Protein AF-I0FEN5-F1 (afdb_monomer_lite)

Sequence (135 aa):
MGLNVDSKKSDVGKYFKTVQETVQGTKDKLNKIVAEMKAEKNPNAAGVESAVKKLVSETLDKIIAGAKEASEAIGDASEPIGNIAANNAGGAAGADVEKLVKGIKGIVDIVLKGVGNVDAGNDKKASDGSTARTA

Secondary structure (DSSP, 8-state):
----TT-BHHHHHHHHHHHHHHHHHHHHHHHHHHHHHHHTT-TTHHHHHHHHHHHIIIIIHHHHHHHHHHHHHHTT--SBTT--PPTTPPPPPTHHHHHHHHHHHHHHHHHHTTSS-TTTTTTB-TTTSSSB---

Organism: Borrelia crocidurae (strain Achema) (NCBI:txid1155096)

Radius of gyration: 20.35 Å; chains: 1; bounding box: 46×28×60 Å

pLDDT: mean 90.08, std 9.6, range [58.38, 98.75]

Structure (mmCIF, N/CA/C/O backbone):
data_AF-I0FEN5-F1
#
_entry.id   AF-I0FEN5-F1
#
loop_
_atom_site.group_PDB
_atom_site.id
_atom_site.type_symbol
_atom_site.label_atom_id
_atom_site.label_alt_id
_atom_site.label_comp_id
_atom_site.label_asym_id
_atom_site.label_entity_id
_atom_site.label_seq_id
_atom_site.pdbx_PDB_ins_code
_atom_site.Cartn_x
_atom_site.Cartn_y
_atom_site.Cartn_z
_atom_site.occupancy
_atom_site.B_iso_or_equiv
_atom_site.auth_seq_id
_atom_site.auth_comp_id
_atom_site.auth_asym_id
_atom_site.auth_atom_id
_atom_site.pdbx_PDB_model_num
ATOM 1 N N . MET A 1 1 ? -0.068 13.046 -14.753 1.00 58.38 1 MET A N 1
ATOM 2 C CA . MET A 1 1 ? 0.484 11.903 -13.994 1.00 58.38 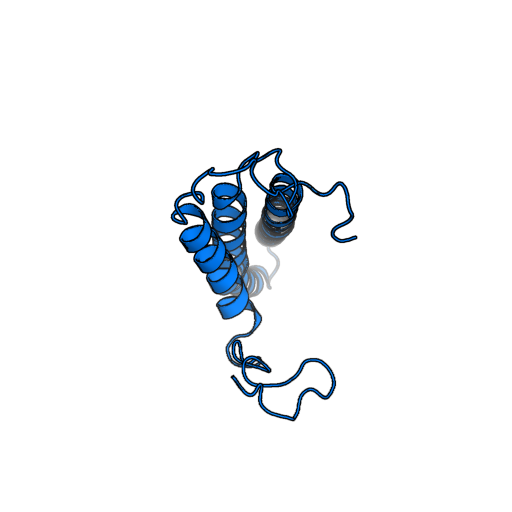1 MET A CA 1
ATOM 3 C C . MET A 1 1 ? 0.701 10.774 -14.975 1.00 58.38 1 MET A C 1
ATOM 5 O O . MET A 1 1 ? -0.182 10.554 -15.792 1.00 58.38 1 MET A O 1
ATOM 9 N N . GLY A 1 2 ? 1.855 10.120 -14.943 1.00 79.50 2 GLY A N 1
ATOM 10 C CA . GLY A 1 2 ? 2.175 9.041 -15.873 1.00 79.50 2 GLY A CA 1
ATOM 11 C C . GLY A 1 2 ? 3.630 9.086 -16.312 1.00 79.50 2 GLY A C 1
ATOM 12 O O . GLY A 1 2 ? 4.402 9.910 -15.826 1.00 79.50 2 GLY A O 1
ATOM 13 N N . LEU A 1 3 ? 3.972 8.187 -17.226 1.00 88.62 3 LEU A N 1
ATOM 14 C CA . LEU A 1 3 ? 5.296 8.112 -17.827 1.00 88.62 3 LEU A CA 1
ATOM 15 C C . LEU A 1 3 ? 5.408 9.114 -18.982 1.00 88.62 3 LEU A C 1
ATOM 17 O O . LEU A 1 3 ? 4.440 9.375 -19.695 1.00 88.62 3 LEU A O 1
ATOM 21 N N . ASN A 1 4 ? 6.602 9.655 -19.166 1.00 88.44 4 ASN A N 1
ATOM 22 C CA . ASN A 1 4 ? 7.015 10.479 -20.294 1.00 88.44 4 ASN A CA 1
ATOM 23 C C . ASN A 1 4 ? 8.340 9.942 -20.867 1.00 88.44 4 ASN A C 1
ATOM 25 O O . ASN A 1 4 ? 8.886 8.953 -20.374 1.00 88.44 4 ASN A O 1
ATOM 29 N N . VAL A 1 5 ? 8.854 10.603 -21.903 1.00 89.62 5 VAL A N 1
ATOM 30 C CA . VAL A 1 5 ? 10.089 10.192 -22.594 1.00 89.62 5 VAL A CA 1
ATOM 31 C C . VAL A 1 5 ? 11.330 10.197 -21.695 1.00 89.62 5 VAL A C 1
ATOM 33 O O . VAL A 1 5 ? 12.250 9.423 -21.934 1.00 89.62 5 VAL A O 1
ATOM 36 N N . ASP A 1 6 ? 11.319 10.996 -20.630 1.00 91.56 6 ASP A N 1
ATOM 37 C CA . ASP A 1 6 ? 12.430 11.145 -19.687 1.00 91.56 6 ASP A CA 1
ATOM 38 C C . ASP A 1 6 ? 12.255 10.291 -18.419 1.00 91.56 6 ASP A C 1
ATOM 40 O O . ASP A 1 6 ? 13.053 10.383 -17.483 1.00 91.56 6 ASP A O 1
ATOM 44 N N . SER A 1 7 ? 11.194 9.478 -18.349 1.00 94.56 7 SER A N 1
ATOM 45 C CA . SER A 1 7 ? 10.857 8.729 -17.140 1.00 94.56 7 SER A CA 1
AT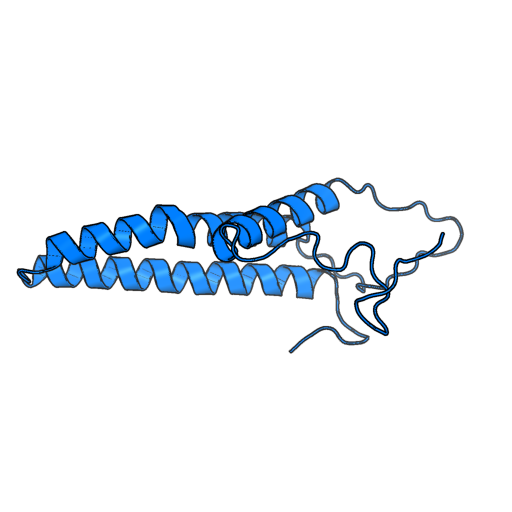OM 46 C C . SER A 1 7 ? 11.874 7.640 -16.847 1.00 94.56 7 SER A C 1
ATOM 48 O O . SER A 1 7 ? 12.208 6.801 -17.693 1.00 94.56 7 SER A O 1
ATOM 50 N N . LYS A 1 8 ? 12.318 7.626 -15.594 1.00 93.94 8 LYS A N 1
ATOM 51 C CA . LYS A 1 8 ? 13.290 6.670 -15.078 1.00 93.94 8 LYS A CA 1
ATOM 52 C C . LYS A 1 8 ? 12.577 5.507 -14.419 1.00 93.94 8 LYS A C 1
ATOM 54 O O . LYS A 1 8 ? 11.459 5.638 -13.920 1.00 93.94 8 LYS A O 1
ATOM 59 N N . LYS A 1 9 ? 13.257 4.367 -14.331 1.00 92.38 9 LYS A N 1
ATOM 60 C CA . LYS A 1 9 ? 12.770 3.218 -13.556 1.00 92.38 9 LYS A CA 1
ATOM 61 C C . LYS A 1 9 ? 12.453 3.623 -12.113 1.00 92.38 9 LYS A C 1
ATOM 63 O O . LYS A 1 9 ? 11.375 3.313 -11.620 1.00 92.38 9 LYS A O 1
ATOM 68 N N . SER A 1 10 ? 13.315 4.417 -11.480 1.00 93.75 10 SER A N 1
ATOM 69 C CA . SER A 1 10 ? 13.095 4.968 -10.135 1.00 93.75 10 SER A CA 1
ATOM 70 C C . SER A 1 10 ? 11.821 5.802 -9.991 1.00 93.75 10 SER A C 1
ATOM 72 O O . SER A 1 10 ? 11.299 5.886 -8.883 1.00 93.75 10 SER A O 1
ATOM 74 N N . ASP A 1 11 ? 11.263 6.383 -11.057 1.00 95.06 11 ASP A N 1
ATOM 75 C CA . ASP A 1 11 ? 9.977 7.084 -10.966 1.00 95.06 11 ASP A CA 1
ATOM 76 C C . ASP A 1 11 ? 8.811 6.104 -10.752 1.00 95.06 11 ASP A C 1
ATOM 78 O O . ASP A 1 11 ? 7.867 6.415 -10.025 1.00 95.06 11 ASP A O 1
ATOM 82 N N . VAL A 1 12 ? 8.918 4.877 -11.277 1.00 94.06 12 VAL A N 1
ATOM 83 C CA . VAL A 1 12 ? 7.990 3.776 -10.969 1.00 94.06 12 VAL A CA 1
ATOM 84 C C . VAL A 1 12 ? 8.177 3.301 -9.523 1.00 94.06 12 VAL A C 1
ATOM 86 O O . VAL A 1 12 ? 7.196 3.080 -8.815 1.00 94.06 12 VAL A O 1
ATOM 89 N N . GLY A 1 13 ? 9.422 3.215 -9.042 1.00 94.69 13 GLY A N 1
ATOM 90 C CA . GLY A 1 13 ? 9.713 2.916 -7.634 1.00 94.69 13 GLY A CA 1
ATOM 91 C C . GLY A 1 13 ? 9.088 3.948 -6.690 1.00 94.69 13 GLY A C 1
ATOM 92 O O . GLY A 1 13 ? 8.355 3.596 -5.766 1.00 94.69 13 GLY A O 1
ATOM 93 N N . LYS A 1 14 ? 9.276 5.243 -6.982 1.00 95.62 14 LYS A N 1
ATOM 94 C CA . LYS A 1 14 ? 8.657 6.353 -6.238 1.00 95.62 14 LYS A CA 1
ATOM 95 C C . LYS A 1 14 ? 7.137 6.272 -6.234 1.00 95.62 14 LYS A C 1
ATOM 97 O O . LYS A 1 14 ? 6.542 6.541 -5.198 1.00 95.62 14 LYS A O 1
ATOM 102 N N . TYR A 1 15 ? 6.509 5.889 -7.346 1.00 95.69 15 TYR A N 1
ATOM 103 C CA . TYR A 1 15 ? 5.058 5.714 -7.395 1.00 95.69 15 TYR A CA 1
ATOM 104 C C . TYR A 1 15 ? 4.574 4.714 -6.336 1.00 95.69 15 TYR A C 1
ATOM 106 O O . TYR A 1 15 ? 3.708 5.049 -5.525 1.00 95.69 15 TYR A O 1
ATOM 114 N N . PHE A 1 16 ? 5.170 3.519 -6.281 1.00 97.06 16 PHE A N 1
ATOM 115 C CA . PHE A 1 16 ? 4.797 2.520 -5.275 1.00 97.06 16 PHE A CA 1
ATOM 116 C C . PHE A 1 16 ? 5.134 2.973 -3.853 1.00 97.06 16 PHE A C 1
ATOM 118 O O . PHE A 1 16 ? 4.333 2.761 -2.942 1.00 97.06 16 PHE A O 1
ATOM 125 N N . LYS A 1 17 ? 6.245 3.690 -3.661 1.00 97.38 17 LYS A N 1
ATOM 126 C CA . LYS A 1 17 ? 6.564 4.312 -2.372 1.00 97.38 17 LYS A CA 1
ATOM 127 C C . LYS A 1 17 ? 5.499 5.323 -1.934 1.00 97.38 17 LYS A C 1
ATOM 129 O O . LYS A 1 17 ? 5.058 5.290 -0.791 1.00 97.38 17 LYS A O 1
ATOM 134 N N . THR A 1 18 ? 5.022 6.178 -2.838 1.00 97.56 18 THR A N 1
ATOM 135 C CA . THR A 1 18 ? 3.936 7.126 -2.548 1.00 97.56 18 THR A CA 1
ATOM 136 C C . THR A 1 18 ? 2.641 6.401 -2.182 1.00 97.56 18 THR A C 1
ATOM 138 O O . THR A 1 18 ? 1.947 6.827 -1.257 1.00 97.56 18 THR A O 1
ATOM 141 N N . VAL A 1 19 ? 2.320 5.287 -2.852 1.00 97.19 19 VAL A N 1
ATOM 142 C CA . VAL A 1 19 ? 1.179 4.431 -2.477 1.00 97.19 19 VAL A CA 1
ATOM 143 C C . VAL A 1 19 ? 1.360 3.889 -1.057 1.00 97.19 19 VAL A C 1
ATOM 145 O O . VAL A 1 19 ? 0.459 4.045 -0.233 1.00 97.19 19 VAL A O 1
ATOM 148 N N . GLN A 1 20 ? 2.528 3.321 -0.744 1.00 98.19 20 GLN A N 1
ATOM 149 C CA . GLN A 1 20 ? 2.857 2.816 0.590 1.00 98.19 20 GLN A CA 1
ATOM 150 C C . GLN A 1 20 ? 2.679 3.901 1.666 1.00 98.19 20 GLN A C 1
ATOM 152 O O . GLN A 1 20 ? 1.957 3.690 2.639 1.00 98.19 20 GLN A O 1
ATOM 157 N N . GLU A 1 21 ? 3.307 5.065 1.486 1.00 98.50 21 GLU A N 1
ATOM 158 C CA . GLU A 1 21 ? 3.278 6.181 2.441 1.00 98.50 21 GLU A CA 1
ATOM 159 C C . GLU A 1 21 ? 1.855 6.719 2.646 1.00 98.50 21 GLU A C 1
ATOM 161 O O . GLU A 1 21 ? 1.432 6.970 3.775 1.00 98.50 21 GLU A O 1
ATOM 166 N N . THR A 1 22 ? 1.077 6.836 1.567 1.00 98.50 22 THR A N 1
ATOM 167 C CA . THR A 1 22 ? -0.310 7.320 1.628 1.00 98.50 22 THR A CA 1
ATOM 168 C C . THR A 1 22 ? -1.205 6.352 2.401 1.00 98.50 22 THR A C 1
ATOM 170 O O . THR A 1 22 ? -1.977 6.766 3.270 1.00 98.50 22 THR A O 1
ATOM 173 N N . VAL A 1 23 ? -1.104 5.052 2.114 1.00 98.38 23 VAL A N 1
ATOM 174 C CA . VAL A 1 23 ? -1.915 4.026 2.784 1.00 98.38 23 VAL A CA 1
ATOM 175 C C . VAL A 1 23 ? -1.506 3.881 4.252 1.00 98.38 23 VAL A C 1
ATOM 177 O O . VAL A 1 23 ? -2.380 3.788 5.117 1.00 98.38 23 VAL A O 1
ATOM 180 N N . GLN A 1 24 ? -0.207 3.960 4.554 1.00 98.69 24 GLN A N 1
ATOM 181 C CA . GLN A 1 24 ? 0.308 4.002 5.924 1.00 98.69 24 GLN A CA 1
ATOM 182 C C . GLN A 1 24 ? -0.243 5.214 6.690 1.00 98.69 24 GLN A C 1
ATOM 184 O O . GLN A 1 24 ? -0.784 5.055 7.783 1.00 98.69 24 GLN A O 1
ATOM 189 N N . GLY A 1 25 ? -0.230 6.406 6.085 1.00 98.69 25 GLY A N 1
ATOM 190 C CA . GLY A 1 25 ? -0.810 7.607 6.690 1.00 98.69 25 GLY A CA 1
ATOM 191 C C . GLY A 1 25 ? -2.306 7.472 7.000 1.00 98.69 25 GLY A C 1
ATOM 192 O O . GLY A 1 25 ? -2.774 7.960 8.030 1.00 98.69 25 GLY A O 1
ATOM 193 N N . THR A 1 26 ? -3.070 6.783 6.147 1.00 98.69 26 THR A N 1
ATOM 194 C CA . THR A 1 26 ? -4.486 6.469 6.410 1.00 98.69 26 THR A CA 1
ATOM 195 C C . THR A 1 26 ? -4.644 5.495 7.576 1.00 98.69 26 THR A C 1
ATOM 197 O O . THR A 1 26 ? -5.453 5.747 8.470 1.00 98.69 26 THR A O 1
ATOM 200 N N . LYS A 1 27 ? -3.854 4.414 7.608 1.00 98.50 27 LYS A N 1
ATOM 201 C CA . LYS A 1 27 ? -3.831 3.448 8.718 1.00 98.50 27 LYS A CA 1
ATOM 202 C C . LYS A 1 27 ? -3.559 4.144 10.055 1.00 98.50 27 LYS A C 1
ATOM 204 O O . LYS A 1 27 ? -4.285 3.916 11.023 1.00 98.50 27 LYS A O 1
ATOM 209 N N . ASP A 1 28 ? -2.559 5.018 10.102 1.00 98.75 28 ASP A N 1
ATOM 210 C CA . ASP A 1 28 ? -2.171 5.715 11.331 1.00 98.75 28 ASP A CA 1
ATOM 211 C C . ASP A 1 28 ? -3.267 6.668 11.818 1.00 98.75 28 ASP A C 1
ATOM 213 O O . ASP A 1 28 ? -3.603 6.678 13.004 1.00 98.75 28 ASP A O 1
ATOM 217 N N . LYS A 1 29 ? -3.904 7.409 10.901 1.00 98.69 29 LYS A N 1
ATOM 218 C CA . LYS A 1 29 ? -5.044 8.281 11.229 1.00 98.69 29 LYS A CA 1
ATOM 219 C C . LYS A 1 29 ? -6.249 7.496 11.751 1.00 98.69 29 LYS A C 1
ATOM 221 O O . LYS A 1 29 ? -6.863 7.927 12.722 1.00 98.69 29 LYS A O 1
ATOM 226 N N . LEU A 1 30 ? -6.571 6.343 11.161 1.00 98.62 30 LEU A N 1
ATOM 227 C CA . LEU A 1 30 ? -7.660 5.485 11.646 1.00 98.62 30 LEU A CA 1
ATOM 228 C C . LEU A 1 30 ? -7.387 4.962 13.063 1.00 98.62 30 LEU A C 1
ATOM 230 O O . LEU A 1 30 ? -8.268 5.010 13.919 1.00 98.62 30 LEU A O 1
ATOM 234 N N . ASN A 1 31 ? -6.160 4.513 13.338 1.00 98.38 31 ASN A N 1
ATOM 235 C CA . ASN A 1 31 ? -5.772 4.065 14.677 1.00 98.38 31 ASN A CA 1
ATOM 236 C C . ASN A 1 31 ? -5.798 5.209 15.701 1.00 98.38 31 ASN A C 1
ATOM 238 O O . ASN A 1 31 ? -6.216 4.998 16.841 1.00 98.38 31 ASN A O 1
ATOM 242 N N . LYS A 1 32 ? -5.406 6.422 15.292 1.00 98.50 32 LYS A N 1
ATOM 243 C CA . LYS A 1 32 ? -5.514 7.625 16.125 1.00 98.50 32 LYS A CA 1
ATOM 244 C C . LYS A 1 32 ? -6.970 7.922 16.498 1.00 98.50 32 LYS A C 1
ATOM 246 O O . LYS A 1 32 ? -7.249 8.087 17.680 1.00 98.50 32 LYS A O 1
ATOM 251 N N . ILE A 1 33 ? -7.890 7.886 15.530 1.00 98.00 33 ILE A N 1
ATOM 252 C CA . ILE A 1 33 ? -9.332 8.074 15.779 1.00 98.00 33 ILE A CA 1
ATOM 253 C C . ILE A 1 33 ? -9.843 7.049 16.802 1.00 98.00 33 ILE A C 1
ATOM 255 O O . ILE A 1 33 ? -10.532 7.411 17.751 1.00 98.00 33 ILE A O 1
ATOM 259 N N . VAL A 1 34 ? -9.471 5.771 16.662 1.00 98.19 34 VAL A N 1
ATOM 260 C CA . VAL A 1 34 ? -9.862 4.725 17.626 1.00 98.19 34 VAL A CA 1
ATOM 261 C C . VAL A 1 34 ? -9.339 5.025 19.034 1.00 98.19 34 VAL A C 1
ATOM 263 O O . VAL A 1 34 ? -10.062 4.831 20.012 1.00 98.19 34 VAL A O 1
ATOM 266 N N . ALA A 1 35 ? -8.093 5.487 19.158 1.00 98.31 35 ALA A N 1
ATOM 267 C CA . ALA A 1 35 ? -7.507 5.837 20.449 1.00 98.31 35 ALA A CA 1
ATOM 268 C C . ALA A 1 35 ? -8.224 7.030 21.105 1.00 98.31 35 ALA A C 1
ATOM 270 O O . ALA A 1 35 ? -8.544 6.970 22.293 1.00 98.31 35 ALA A O 1
ATOM 271 N N . GLU A 1 36 ? -8.535 8.071 20.330 1.00 98.44 36 GLU A N 1
ATOM 272 C CA . GLU A 1 36 ? -9.277 9.253 20.789 1.00 98.44 36 GLU A CA 1
ATOM 273 C C . GLU A 1 36 ? -10.696 8.878 21.241 1.00 98.44 36 GLU A C 1
ATOM 275 O O . GLU A 1 36 ? -11.095 9.207 22.358 1.00 98.44 36 GLU A O 1
ATOM 280 N N . MET A 1 37 ? -11.415 8.059 20.464 1.00 98.06 37 MET A N 1
ATOM 281 C CA . MET A 1 37 ? -12.744 7.560 20.843 1.00 98.06 37 MET A CA 1
ATOM 282 C C . MET A 1 37 ? -12.742 6.803 22.177 1.00 98.06 37 MET A C 1
ATOM 284 O O . MET A 1 37 ? -13.684 6.925 22.964 1.00 98.06 37 MET A O 1
ATOM 288 N N . LYS A 1 38 ? -11.701 6.006 22.445 1.00 97.25 38 LYS A N 1
ATOM 289 C CA . LYS A 1 38 ? -11.554 5.303 23.727 1.00 97.25 38 LYS A CA 1
ATOM 290 C C . LYS A 1 38 ? -11.306 6.273 24.878 1.00 97.25 38 LYS A C 1
ATOM 292 O O . LYS A 1 38 ? -11.906 6.106 25.938 1.00 97.25 38 LYS A O 1
ATOM 297 N N . ALA A 1 39 ? -10.447 7.271 24.672 1.00 97.94 39 ALA A N 1
ATOM 298 C CA . ALA A 1 39 ? -10.145 8.288 25.677 1.00 97.94 39 ALA A CA 1
ATOM 299 C C . ALA A 1 39 ? -11.396 9.102 26.056 1.00 97.94 39 ALA A C 1
ATOM 301 O O . ALA A 1 39 ? -11.627 9.377 27.232 1.00 97.94 39 ALA A O 1
ATOM 302 N N . GLU A 1 40 ? -12.249 9.396 25.075 1.00 97.75 40 GLU A N 1
ATOM 303 C CA . GLU A 1 40 ? -13.514 10.118 25.250 1.00 97.75 40 GLU A CA 1
ATOM 304 C C . GLU A 1 40 ? -14.668 9.241 25.766 1.00 97.75 40 GLU A C 1
ATOM 306 O O . GLU A 1 40 ? -15.789 9.723 25.922 1.00 97.75 40 GLU A O 1
ATOM 311 N N . LYS A 1 41 ? -14.422 7.951 26.047 1.00 97.06 41 LYS A N 1
ATOM 312 C CA . LYS A 1 41 ? -15.447 6.973 26.460 1.00 97.06 41 LYS A CA 1
ATOM 313 C C . LYS A 1 41 ? -16.624 6.903 25.482 1.00 97.06 41 LYS A C 1
ATOM 315 O O . LYS A 1 41 ? -17.774 6.723 25.886 1.00 97.06 41 LYS A O 1
ATOM 320 N N . ASN A 1 42 ? -16.341 7.033 24.188 1.00 97.38 42 ASN A N 1
ATOM 321 C CA . ASN A 1 42 ? -17.361 6.952 23.156 1.00 97.38 42 ASN A CA 1
ATOM 322 C C . ASN A 1 42 ? -18.013 5.550 23.174 1.00 97.38 42 ASN A C 1
ATOM 324 O O . ASN A 1 42 ? -17.294 4.550 23.075 1.00 97.38 42 ASN A O 1
ATOM 328 N N . PRO A 1 43 ? -19.354 5.438 23.250 1.00 97.19 43 PRO A N 1
ATOM 329 C CA . PRO A 1 43 ? -20.041 4.146 23.341 1.00 97.19 43 PRO A CA 1
ATOM 330 C C . PRO A 1 43 ? -19.813 3.248 22.114 1.00 97.19 43 PRO A C 1
ATOM 332 O O . PRO A 1 43 ? -19.912 2.028 22.215 1.00 97.19 43 PRO A O 1
ATOM 335 N N . ASN A 1 44 ? -19.446 3.830 20.967 1.00 97.12 44 ASN A N 1
ATOM 336 C CA . ASN A 1 44 ? -19.169 3.100 19.732 1.00 97.12 44 ASN A CA 1
ATOM 337 C C . ASN A 1 44 ? -17.693 2.692 19.578 1.00 97.12 44 ASN A C 1
ATOM 339 O O . ASN A 1 44 ? -17.353 2.032 18.595 1.00 97.12 44 ASN A O 1
ATOM 343 N N . ALA A 1 45 ? -16.806 3.061 20.513 1.00 97.31 45 ALA A N 1
ATOM 344 C CA . ALA A 1 45 ? -15.359 2.860 20.379 1.00 97.31 45 ALA A CA 1
ATOM 345 C C . ALA A 1 45 ? -14.978 1.395 20.108 1.00 97.31 45 ALA A C 1
ATOM 347 O O . ALA A 1 45 ? -14.138 1.130 19.252 1.00 97.31 45 ALA A O 1
ATOM 348 N N . ALA A 1 46 ? -15.624 0.438 20.782 1.00 96.88 46 ALA A N 1
ATOM 349 C CA . ALA A 1 46 ? -15.355 -0.989 20.594 1.00 96.88 46 ALA A CA 1
ATOM 350 C C . ALA A 1 46 ? -15.750 -1.487 19.190 1.00 96.88 46 ALA A C 1
ATOM 352 O O . ALA A 1 46 ? -15.006 -2.240 18.559 1.00 96.88 46 ALA A O 1
ATOM 353 N N . GLY A 1 47 ? -16.902 -1.039 18.678 1.00 97.75 47 GLY A N 1
ATOM 354 C CA . GLY A 1 47 ? -17.364 -1.389 17.333 1.00 97.75 47 GLY A CA 1
ATOM 355 C C . GLY A 1 47 ? -16.460 -0.802 16.250 1.00 97.75 47 GLY A C 1
ATOM 356 O O . GLY A 1 47 ? -16.039 -1.516 15.338 1.00 97.75 47 GLY A O 1
ATOM 357 N N . VAL A 1 48 ? -16.095 0.477 16.389 1.00 98.06 48 VAL A N 1
ATOM 358 C CA . VAL A 1 48 ? -15.176 1.148 15.457 1.00 98.06 48 VAL A CA 1
ATOM 359 C C . VAL A 1 48 ? -13.787 0.519 15.505 1.00 98.06 48 VAL A C 1
ATOM 361 O O . VAL A 1 48 ? -13.215 0.251 14.454 1.00 98.06 48 VAL A O 1
ATOM 364 N N . GLU A 1 49 ? -13.259 0.203 16.690 1.00 98.06 49 GLU A N 1
ATOM 365 C CA . GLU A 1 49 ? -11.981 -0.502 16.824 1.00 98.06 49 GLU A CA 1
ATOM 366 C C . GLU A 1 49 ? -11.982 -1.828 16.062 1.00 98.06 49 GLU A C 1
ATOM 368 O O . GLU A 1 49 ? -11.025 -2.124 15.349 1.00 98.06 49 GLU A O 1
ATOM 373 N N . SER A 1 50 ? -13.042 -2.628 16.206 1.00 98.31 50 SER A N 1
ATOM 374 C CA . SER A 1 50 ? -13.156 -3.915 15.519 1.00 98.31 50 SER A CA 1
ATOM 375 C C . SER A 1 50 ? -13.147 -3.740 13.996 1.00 98.31 50 SER A C 1
ATOM 377 O O . SER A 1 50 ? -12.367 -4.395 13.298 1.00 98.31 50 SER A O 1
ATOM 379 N N . ALA A 1 51 ? -13.940 -2.795 13.480 1.00 98.31 51 ALA A N 1
ATOM 380 C CA . ALA A 1 51 ? -13.999 -2.493 12.053 1.00 98.31 51 ALA A CA 1
ATOM 381 C C . ALA A 1 51 ? -12.657 -1.972 11.509 1.00 98.31 51 ALA A C 1
ATOM 383 O O . ALA A 1 51 ? -12.200 -2.424 10.458 1.00 98.31 51 ALA A O 1
ATOM 384 N N . VAL A 1 52 ? -11.994 -1.070 12.241 1.00 98.50 52 VAL A N 1
ATOM 385 C CA . VAL A 1 52 ? -10.680 -0.527 11.868 1.00 98.50 52 VAL A CA 1
ATOM 386 C C . VAL A 1 52 ? -9.616 -1.618 11.887 1.00 98.50 52 VAL A C 1
ATOM 388 O O . VAL A 1 52 ? -8.881 -1.750 10.912 1.00 98.50 52 VAL A O 1
ATOM 391 N N . LYS A 1 53 ? -9.556 -2.456 12.930 1.00 98.38 53 LYS A N 1
ATOM 392 C CA . LYS A 1 53 ? -8.617 -3.589 12.993 1.00 98.38 53 LYS A CA 1
ATOM 393 C C . LYS A 1 53 ? -8.792 -4.535 11.810 1.00 98.38 53 LYS A C 1
ATOM 395 O O . LYS A 1 53 ? -7.797 -4.963 11.222 1.00 98.38 53 LYS A O 1
ATOM 400 N N . LYS A 1 54 ? -10.039 -4.827 11.432 1.00 97.81 54 LYS A N 1
ATOM 401 C CA . LYS A 1 54 ? -10.344 -5.657 10.264 1.00 97.81 54 LYS A CA 1
ATOM 402 C C . LYS A 1 54 ? -9.866 -4.999 8.968 1.00 97.81 54 LYS A C 1
ATOM 404 O O . LYS A 1 54 ? -9.134 -5.622 8.208 1.00 97.81 54 LYS A O 1
ATOM 409 N N . LEU A 1 55 ? -10.206 -3.729 8.740 1.00 97.69 55 LEU A N 1
ATOM 410 C CA . LEU A 1 55 ? -9.771 -2.986 7.552 1.00 97.69 55 LEU A CA 1
ATOM 411 C C . LEU A 1 55 ? -8.239 -2.912 7.444 1.00 97.69 55 LEU A C 1
ATOM 413 O O . LEU A 1 55 ? -7.681 -3.127 6.368 1.00 97.69 55 LEU A O 1
ATOM 417 N N . VAL A 1 56 ? -7.557 -2.633 8.555 1.00 98.06 56 VAL A N 1
ATOM 418 C CA . VAL A 1 56 ? -6.095 -2.538 8.607 1.00 98.06 56 VAL A CA 1
ATOM 419 C C . VAL A 1 56 ? -5.456 -3.885 8.274 1.00 98.06 56 VAL A C 1
ATOM 421 O O . VAL A 1 56 ? -4.712 -3.968 7.301 1.00 98.06 56 VAL A O 1
ATOM 424 N N . SER A 1 57 ? -5.795 -4.942 9.015 1.00 97.19 57 SER A N 1
ATOM 425 C CA . SER A 1 57 ? -5.137 -6.250 8.879 1.00 97.19 57 SER A CA 1
ATOM 426 C C . SER A 1 57 ? -5.491 -6.991 7.586 1.00 97.19 57 SER A C 1
ATOM 428 O O . SER A 1 57 ? -4.641 -7.645 6.981 1.00 97.19 57 SER A O 1
ATOM 430 N N . GLU A 1 58 ? -6.739 -6.892 7.122 1.00 95.69 58 GLU A N 1
ATOM 431 C CA . GLU A 1 58 ? -7.179 -7.621 5.932 1.00 95.69 58 GLU A CA 1
ATOM 432 C C . GLU A 1 58 ? -6.874 -6.877 4.630 1.00 95.69 58 GLU A C 1
ATOM 434 O O . GLU A 1 58 ? -6.787 -7.530 3.588 1.00 95.69 58 GLU A O 1
ATOM 439 N N . THR A 1 59 ? -6.724 -5.545 4.679 1.00 96.25 59 THR A N 1
ATOM 440 C CA . THR A 1 59 ? -6.601 -4.695 3.482 1.00 96.25 59 THR A CA 1
ATOM 441 C C . THR A 1 59 ? -5.367 -3.793 3.517 1.00 96.25 59 THR A C 1
ATOM 443 O O . THR A 1 59 ? -4.464 -3.986 2.704 1.00 96.25 59 THR A O 1
ATOM 446 N N . LEU A 1 60 ? -5.298 -2.812 4.427 1.00 98.31 60 LEU A N 1
ATOM 447 C CA . LEU A 1 60 ? -4.270 -1.760 4.350 1.00 98.31 60 LEU A CA 1
ATOM 448 C C . LEU A 1 60 ? -2.851 -2.312 4.530 1.00 98.31 60 LEU A C 1
ATOM 450 O O . LEU A 1 60 ? -1.970 -1.961 3.752 1.00 98.31 60 LEU A O 1
ATOM 454 N N . ASP A 1 61 ? -2.639 -3.218 5.487 1.00 98.25 61 ASP A N 1
ATOM 455 C CA . ASP A 1 61 ? -1.328 -3.823 5.756 1.00 98.25 61 ASP A CA 1
ATOM 456 C C . ASP A 1 61 ? -0.789 -4.596 4.553 1.00 98.25 61 ASP A C 1
ATOM 458 O O . ASP A 1 61 ? 0.400 -4.535 4.245 1.00 98.25 61 ASP A O 1
ATOM 462 N N . LYS A 1 62 ? -1.671 -5.282 3.827 1.00 97.25 62 LYS A N 1
ATOM 463 C CA . LYS A 1 62 ? -1.290 -6.061 2.647 1.00 97.25 62 LYS A CA 1
ATOM 464 C C . LYS A 1 62 ? -0.974 -5.167 1.451 1.00 97.25 62 LYS A C 1
ATOM 466 O O . LYS A 1 62 ? -0.014 -5.436 0.737 1.00 97.25 62 LYS A O 1
ATOM 471 N N . ILE A 1 63 ? -1.727 -4.078 1.268 1.00 97.62 63 ILE A N 1
ATOM 472 C CA . ILE A 1 63 ? -1.417 -3.064 0.249 1.00 97.62 63 ILE A CA 1
ATOM 473 C C . ILE A 1 63 ? -0.070 -2.398 0.557 1.00 97.62 63 ILE A C 1
ATOM 475 O O . ILE A 1 63 ? 0.751 -2.252 -0.343 1.00 97.62 63 ILE A O 1
ATOM 479 N N . ILE A 1 64 ? 0.184 -2.042 1.822 1.00 98.44 64 ILE A N 1
ATOM 480 C CA . ILE A 1 64 ? 1.466 -1.474 2.271 1.00 98.44 64 ILE A CA 1
ATOM 481 C C . ILE A 1 64 ? 2.612 -2.449 1.980 1.00 98.44 64 ILE A C 1
ATOM 483 O O . ILE A 1 64 ? 3.627 -2.037 1.421 1.00 98.44 64 ILE A O 1
ATOM 487 N N . ALA A 1 65 ? 2.447 -3.733 2.313 1.00 98.12 65 ALA A N 1
ATOM 488 C CA . ALA A 1 65 ? 3.458 -4.756 2.063 1.00 98.12 65 ALA A CA 1
ATOM 489 C C . ALA A 1 65 ? 3.752 -4.930 0.563 1.00 98.12 65 ALA A C 1
ATOM 491 O O . ALA A 1 65 ? 4.914 -4.873 0.165 1.00 98.12 65 ALA A O 1
ATOM 492 N N . GLY A 1 66 ? 2.717 -5.066 -0.273 1.00 97.75 66 GLY A N 1
ATOM 493 C CA . GLY A 1 66 ? 2.887 -5.216 -1.721 1.00 97.75 66 GLY A CA 1
ATOM 494 C C . GLY A 1 66 ? 3.507 -3.981 -2.383 1.00 97.75 66 GLY A C 1
ATOM 495 O O . GLY A 1 66 ? 4.385 -4.106 -3.235 1.00 97.75 66 GLY A O 1
ATOM 496 N N . ALA A 1 67 ? 3.117 -2.778 -1.948 1.00 98.19 67 ALA A N 1
ATOM 497 C CA . ALA A 1 67 ? 3.691 -1.527 -2.443 1.00 98.19 67 ALA A CA 1
ATOM 498 C C . ALA A 1 67 ? 5.162 -1.368 -2.033 1.00 98.19 67 ALA A C 1
ATOM 500 O O . ALA A 1 67 ? 5.984 -0.953 -2.850 1.00 98.19 67 ALA A O 1
ATOM 501 N N . LYS A 1 68 ? 5.512 -1.754 -0.800 1.00 98.06 68 LYS A N 1
ATOM 502 C CA . LYS A 1 68 ? 6.901 -1.781 -0.333 1.00 98.06 68 LYS A CA 1
ATOM 503 C C . LYS A 1 68 ? 7.744 -2.749 -1.163 1.00 98.06 68 LYS A C 1
ATOM 505 O O . LYS A 1 68 ? 8.788 -2.347 -1.662 1.00 98.06 68 LYS A O 1
ATOM 510 N N . GLU A 1 69 ? 7.274 -3.980 -1.373 1.00 97.38 69 GLU A N 1
ATOM 511 C CA . GLU A 1 69 ? 7.991 -4.986 -2.169 1.00 97.38 69 GLU A CA 1
ATOM 512 C C . GLU A 1 69 ? 8.198 -4.529 -3.623 1.00 97.38 69 GLU A C 1
ATOM 514 O O . GLU A 1 69 ? 9.305 -4.629 -4.150 1.00 97.38 69 GLU A O 1
ATOM 519 N N . ALA A 1 70 ? 7.173 -3.938 -4.248 1.00 96.69 70 ALA A N 1
ATOM 520 C CA 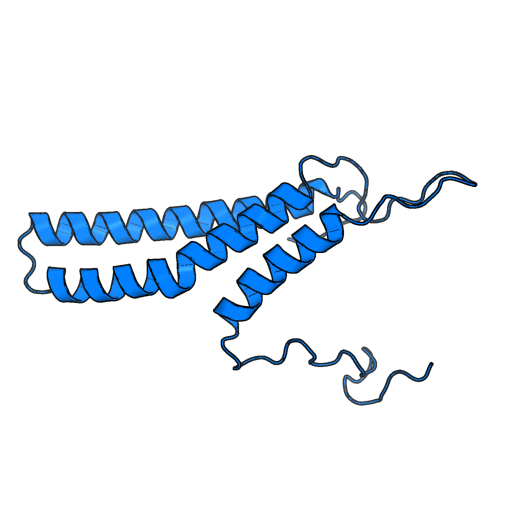. ALA A 1 70 ? 7.276 -3.374 -5.595 1.00 96.69 70 ALA A CA 1
ATOM 521 C C . ALA A 1 70 ? 8.254 -2.187 -5.667 1.00 96.69 70 ALA A C 1
ATOM 523 O O . ALA A 1 70 ? 9.057 -2.099 -6.597 1.00 96.69 70 ALA A O 1
ATOM 524 N N . SER A 1 71 ? 8.217 -1.282 -4.682 1.00 96.69 71 SER A N 1
ATOM 525 C CA . SER A 1 71 ? 9.142 -0.147 -4.612 1.00 96.69 71 SER A CA 1
ATOM 526 C C . SER A 1 71 ? 10.589 -0.601 -4.407 1.00 96.69 71 SER A C 1
ATOM 528 O O . SER A 1 71 ? 11.489 -0.065 -5.049 1.00 96.69 71 SER A O 1
ATOM 530 N N . GLU A 1 72 ? 10.827 -1.560 -3.511 1.00 95.38 72 GLU A N 1
ATOM 531 C CA . GLU A 1 72 ? 12.166 -2.071 -3.186 1.00 95.38 72 GLU A CA 1
ATOM 532 C C . GLU A 1 72 ? 12.766 -2.878 -4.338 1.00 95.38 72 GLU A C 1
ATOM 534 O O . GLU A 1 72 ? 13.968 -2.791 -4.572 1.00 95.38 72 GLU A O 1
ATOM 539 N N . ALA A 1 73 ? 11.940 -3.601 -5.100 1.00 94.69 73 ALA A N 1
ATOM 540 C CA . ALA A 1 73 ? 12.376 -4.309 -6.301 1.00 94.69 73 ALA A CA 1
ATOM 541 C C . ALA A 1 73 ? 12.948 -3.364 -7.372 1.00 94.69 73 ALA A C 1
ATOM 543 O O . ALA A 1 73 ? 13.852 -3.730 -8.114 1.00 94.69 73 ALA A O 1
ATOM 544 N N . ILE A 1 74 ? 12.427 -2.140 -7.464 1.00 92.44 74 ILE A N 1
ATOM 545 C CA . ILE A 1 74 ? 12.903 -1.141 -8.429 1.00 92.44 74 ILE A CA 1
ATOM 546 C C . ILE A 1 74 ? 14.098 -0.357 -7.877 1.00 92.44 74 ILE A C 1
ATOM 548 O O . ILE A 1 74 ? 15.015 -0.013 -8.627 1.00 92.44 74 ILE A O 1
ATOM 552 N N . GLY A 1 75 ? 14.069 -0.047 -6.579 1.00 89.75 75 GLY A N 1
ATOM 553 C CA . GLY A 1 75 ? 15.102 0.737 -5.916 1.00 89.75 75 GLY A CA 1
ATOM 554 C C . GLY A 1 75 ? 15.232 2.149 -6.491 1.00 89.75 75 GLY A C 1
ATOM 555 O O . GLY A 1 75 ? 14.247 2.828 -6.792 1.00 89.75 75 GLY A O 1
ATOM 556 N N . ASP A 1 76 ? 16.472 2.600 -6.637 1.00 89.62 76 ASP A N 1
ATOM 557 C CA . ASP A 1 76 ? 16.861 3.930 -7.107 1.00 89.62 76 ASP A CA 1
ATOM 558 C C . ASP A 1 76 ? 17.347 3.941 -8.566 1.00 89.62 76 ASP A C 1
ATOM 560 O O . ASP A 1 76 ? 17.958 4.914 -9.010 1.00 89.62 76 ASP A O 1
ATOM 564 N N . ALA A 1 77 ? 17.011 2.902 -9.342 1.00 89.19 77 ALA A N 1
ATOM 565 C CA . ALA A 1 77 ? 17.436 2.740 -10.730 1.00 89.19 77 ALA A CA 1
ATOM 566 C C . ALA A 1 77 ? 17.227 4.017 -11.575 1.00 89.19 77 ALA A C 1
ATOM 568 O O . ALA A 1 77 ? 16.102 4.458 -11.841 1.00 89.19 77 ALA A O 1
ATOM 569 N N . SER A 1 78 ? 18.331 4.615 -12.023 1.00 91.06 78 SER A N 1
ATOM 570 C CA . SER A 1 78 ? 18.349 5.882 -12.764 1.00 91.06 78 SER A CA 1
ATOM 571 C C . SER A 1 78 ? 18.041 5.739 -14.248 1.00 91.06 78 SER A C 1
ATOM 573 O O . SER A 1 78 ? 17.746 6.738 -14.903 1.00 91.06 78 SER A O 1
ATOM 575 N N . GLU A 1 79 ? 18.123 4.517 -14.770 1.00 90.06 79 GLU A N 1
ATOM 576 C CA . GLU A 1 79 ? 17.999 4.255 -16.198 1.00 90.06 79 GLU A CA 1
ATOM 577 C C . GLU A 1 79 ? 16.598 4.586 -16.722 1.00 90.06 79 GLU A C 1
ATOM 579 O O . GLU A 1 79 ? 15.608 4.365 -16.008 1.00 90.06 79 GLU A O 1
ATOM 584 N N . PRO A 1 80 ? 16.489 5.045 -17.983 1.00 92.06 80 PRO A N 1
ATOM 585 C CA . PRO A 1 80 ? 15.204 5.183 -18.650 1.00 92.06 80 PRO A CA 1
ATOM 586 C C . 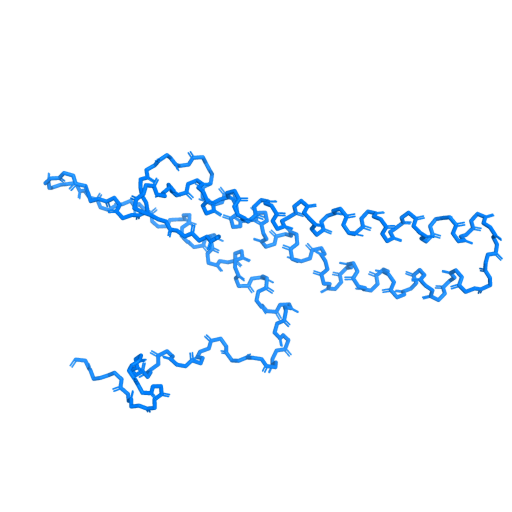PRO A 1 80 ? 14.416 3.869 -18.629 1.00 92.06 80 PRO A C 1
ATOM 588 O O . PRO A 1 80 ? 14.983 2.772 -18.677 1.00 92.06 80 PRO A O 1
ATOM 591 N N . ILE A 1 81 ? 13.087 3.960 -18.600 1.00 90.25 81 ILE A N 1
ATOM 592 C CA . ILE A 1 81 ? 12.225 2.766 -18.658 1.00 90.25 81 ILE A CA 1
ATOM 593 C C . ILE A 1 81 ? 12.436 2.007 -19.976 1.00 90.25 81 ILE A C 1
ATOM 595 O O . ILE A 1 81 ? 12.526 0.782 -19.970 1.00 90.25 81 ILE A O 1
ATOM 599 N N . GLY A 1 82 ? 12.583 2.736 -21.084 1.00 87.94 82 GLY A N 1
ATOM 600 C CA . GLY A 1 82 ? 12.864 2.190 -22.414 1.00 87.94 82 GLY A CA 1
ATOM 601 C C . GLY A 1 82 ? 14.352 2.083 -22.749 1.00 87.94 82 GLY A C 1
ATOM 602 O O . GLY A 1 82 ? 14.707 2.263 -23.909 1.00 87.94 82 GLY A O 1
ATOM 603 N N . ASN A 1 83 ? 15.228 1.876 -21.758 1.00 87.00 83 ASN A N 1
ATOM 604 C CA . ASN A 1 83 ? 16.671 1.836 -22.001 1.00 87.00 83 ASN A CA 1
ATOM 605 C C . ASN A 1 83 ? 17.046 0.707 -22.978 1.00 87.00 83 ASN A C 1
ATOM 607 O O . ASN A 1 83 ? 16.701 -0.454 -22.747 1.00 87.00 83 ASN A O 1
ATOM 611 N N . ILE A 1 84 ? 17.784 1.049 -24.034 1.00 83.69 84 ILE A N 1
ATOM 612 C CA . ILE A 1 84 ? 18.336 0.099 -25.002 1.00 83.69 84 ILE A CA 1
ATOM 613 C C . ILE A 1 84 ? 19.835 0.025 -24.749 1.00 83.69 84 ILE A C 1
ATOM 615 O O . ILE A 1 84 ? 20.536 1.034 -24.807 1.00 83.69 84 ILE A O 1
ATOM 619 N N . ALA A 1 85 ? 20.323 -1.173 -24.449 1.00 81.44 85 ALA A N 1
ATOM 620 C CA . ALA A 1 85 ? 21.738 -1.369 -24.195 1.00 81.44 85 ALA A CA 1
ATOM 621 C C . ALA A 1 85 ? 22.566 -1.181 -25.481 1.00 81.44 85 ALA A C 1
ATOM 623 O O . ALA A 1 85 ? 22.075 -1.387 -26.592 1.00 81.44 85 ALA A O 1
ATOM 624 N N . ALA A 1 86 ? 23.839 -0.812 -25.328 1.00 83.12 86 ALA A N 1
ATOM 625 C CA . ALA A 1 86 ? 24.779 -0.772 -26.445 1.00 83.12 86 ALA A CA 1
ATOM 626 C C . ALA A 1 86 ? 24.946 -2.169 -27.083 1.00 83.12 86 ALA A C 1
ATOM 628 O O . ALA A 1 86 ? 24.674 -3.188 -26.440 1.00 83.12 86 ALA A O 1
ATOM 629 N N . ASN A 1 87 ? 25.408 -2.218 -28.340 1.00 80.69 87 ASN A N 1
ATOM 630 C CA . ASN A 1 87 ? 25.572 -3.472 -29.085 1.00 80.69 87 ASN A CA 1
ATOM 631 C C . ASN A 1 87 ? 26.274 -4.558 -28.249 1.00 80.69 87 ASN A C 1
ATOM 633 O O . ASN A 1 87 ? 27.326 -4.320 -27.659 1.00 80.69 87 ASN A O 1
ATOM 637 N N . ASN A 1 88 ? 25.700 -5.764 -28.268 1.00 78.12 88 ASN A N 1
ATOM 638 C CA . ASN A 1 88 ? 26.194 -6.982 -27.615 1.00 78.12 88 ASN A CA 1
ATOM 639 C C . ASN A 1 88 ? 26.167 -6.996 -26.074 1.00 78.12 88 ASN A C 1
ATOM 641 O O . ASN A 1 8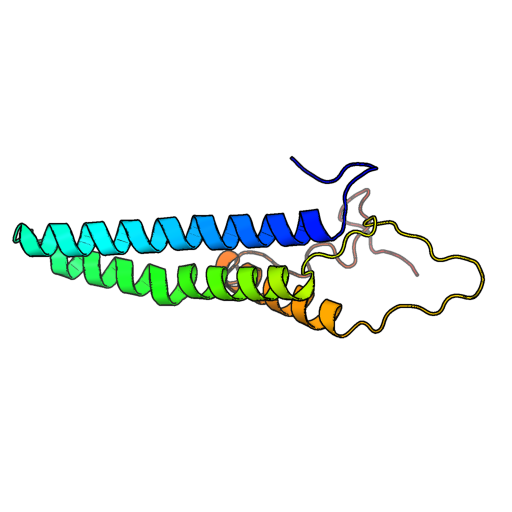8 ? 26.769 -7.883 -25.468 1.00 78.12 88 ASN A O 1
ATOM 645 N N . ALA A 1 89 ? 25.447 -6.084 -25.419 1.00 76.56 89 ALA A N 1
ATOM 646 C CA . ALA A 1 89 ? 25.171 -6.207 -23.989 1.00 76.56 89 ALA A CA 1
ATOM 647 C C . ALA A 1 89 ? 24.082 -7.266 -23.714 1.00 76.56 89 ALA A C 1
ATOM 649 O O . ALA A 1 89 ? 23.025 -7.275 -24.346 1.00 76.56 89 ALA A O 1
ATOM 650 N N . GLY A 1 90 ? 24.338 -8.162 -22.757 1.00 70.44 90 GLY A N 1
ATOM 651 C CA . GLY A 1 90 ? 23.345 -9.129 -22.279 1.00 70.44 90 GLY A CA 1
ATOM 652 C C . GLY A 1 90 ? 22.216 -8.460 -21.486 1.00 70.44 90 GLY A C 1
ATOM 653 O O . GLY A 1 90 ? 22.394 -7.385 -20.913 1.00 70.44 90 GLY A O 1
ATOM 654 N N . GLY A 1 91 ? 21.049 -9.106 -21.438 1.00 70.12 91 GLY A N 1
ATOM 655 C CA . GLY A 1 91 ? 19.934 -8.655 -20.603 1.00 70.12 91 GLY A CA 1
ATOM 656 C C . GLY A 1 91 ? 20.256 -8.745 -19.108 1.00 70.12 91 GLY A C 1
ATOM 657 O O . GLY A 1 91 ? 21.025 -9.604 -18.676 1.00 70.12 91 GLY A O 1
ATOM 658 N N . ALA A 1 92 ? 19.649 -7.869 -18.307 1.00 70.38 92 ALA A N 1
ATOM 659 C CA . ALA A 1 92 ? 19.747 -7.949 -16.853 1.00 70.38 92 ALA A CA 1
ATOM 660 C C . ALA A 1 92 ? 19.019 -9.197 -16.325 1.00 70.38 92 ALA A C 1
ATOM 662 O O . ALA A 1 92 ? 17.963 -9.576 -16.837 1.00 70.38 92 ALA A O 1
ATOM 663 N N . ALA A 1 93 ? 19.562 -9.815 -15.274 1.00 70.44 93 ALA A N 1
ATOM 664 C CA . ALA A 1 93 ? 18.901 -10.922 -14.594 1.00 70.44 93 ALA A CA 1
ATOM 665 C C . ALA A 1 93 ? 17.559 -10.455 -13.997 1.00 70.44 93 ALA A C 1
ATOM 667 O O . ALA A 1 93 ? 17.500 -9.471 -13.264 1.00 70.44 93 ALA A O 1
ATOM 668 N N . GLY A 1 94 ? 16.475 -11.171 -14.300 1.00 70.25 94 GLY A N 1
ATOM 669 C CA . GLY A 1 94 ? 15.103 -10.787 -13.944 1.00 70.25 94 GLY A CA 1
ATOM 670 C C . GLY A 1 94 ? 14.696 -11.022 -12.484 1.00 70.25 94 GLY A C 1
ATOM 671 O O . GLY A 1 94 ? 13.502 -11.064 -12.202 1.00 70.25 94 GLY A O 1
ATOM 672 N N . ALA A 1 95 ? 15.638 -11.193 -11.552 1.00 70.88 95 ALA A N 1
ATOM 673 C CA . ALA A 1 95 ? 15.324 -11.516 -10.155 1.00 70.88 95 ALA A CA 1
ATOM 674 C C . ALA A 1 95 ? 14.443 -10.443 -9.486 1.00 70.88 95 ALA A C 1
ATOM 676 O O . ALA A 1 95 ? 13.526 -10.760 -8.728 1.00 70.88 95 ALA A O 1
ATOM 677 N N . ASP A 1 96 ? 14.668 -9.172 -9.812 1.00 86.56 96 ASP A N 1
ATOM 678 C CA . ASP A 1 96 ? 13.857 -8.077 -9.279 1.00 86.56 96 ASP A CA 1
ATOM 679 C C . ASP A 1 96 ? 12.539 -7.882 -10.043 1.00 86.56 96 ASP A C 1
ATOM 681 O O . ASP A 1 96 ? 11.572 -7.363 -9.489 1.00 86.56 96 ASP A O 1
ATOM 685 N N . VAL A 1 97 ? 12.434 -8.399 -11.273 1.00 90.00 97 VAL A N 1
ATOM 686 C CA . VAL A 1 97 ? 11.157 -8.445 -12.007 1.00 90.00 97 VAL A CA 1
ATOM 687 C C . VAL A 1 97 ? 10.176 -9.373 -11.295 1.00 90.00 97 VAL A C 1
ATOM 689 O O . VAL A 1 97 ? 9.008 -9.026 -11.141 1.00 90.00 97 VAL A O 1
ATOM 692 N N . GLU A 1 98 ? 10.642 -10.522 -10.801 1.00 91.44 98 GLU A N 1
ATOM 693 C CA . GLU A 1 98 ? 9.793 -11.449 -10.050 1.00 91.44 98 GLU A CA 1
ATOM 694 C C . GLU A 1 98 ? 9.228 -10.799 -8.776 1.00 91.44 98 GLU A C 1
ATOM 696 O O . GLU A 1 98 ? 8.032 -10.918 -8.504 1.00 91.44 98 GLU A O 1
ATOM 701 N N . LYS A 1 99 ? 10.054 -10.060 -8.023 1.00 93.88 99 LYS A N 1
ATOM 702 C CA . LYS A 1 99 ? 9.614 -9.318 -6.827 1.00 93.88 99 LYS A CA 1
ATOM 703 C C . LYS A 1 99 ? 8.633 -8.202 -7.171 1.00 93.88 99 LYS A C 1
ATOM 705 O O . LYS A 1 99 ? 7.611 -8.067 -6.506 1.00 93.88 99 LYS A O 1
ATOM 710 N N . LEU A 1 100 ? 8.902 -7.437 -8.23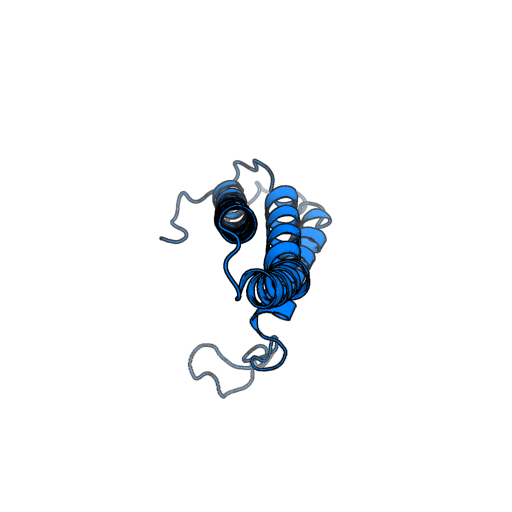2 1.00 95.12 100 LEU A N 1
ATOM 711 C CA . LEU A 1 100 ? 7.994 -6.390 -8.700 1.00 95.12 100 LEU A CA 1
ATOM 712 C C . LEU A 1 100 ? 6.609 -6.968 -9.020 1.00 95.12 100 LEU A C 1
ATOM 714 O O . LEU A 1 100 ? 5.593 -6.450 -8.556 1.00 95.12 100 LEU A O 1
ATOM 718 N N . VAL A 1 101 ? 6.568 -8.074 -9.767 1.00 93.38 101 VAL A N 1
ATOM 719 C CA . VAL A 1 101 ? 5.319 -8.765 -10.113 1.00 93.38 101 VAL A CA 1
ATOM 720 C C . VAL A 1 101 ? 4.618 -9.299 -8.863 1.00 93.38 101 VAL A C 1
ATOM 722 O O . VAL A 1 101 ? 3.406 -9.126 -8.735 1.00 93.38 101 VAL A O 1
ATOM 725 N N . LYS A 1 102 ? 5.353 -9.899 -7.916 1.00 93.62 102 LYS A N 1
ATOM 726 C CA . LYS A 1 102 ? 4.796 -10.367 -6.634 1.00 93.62 102 LYS A CA 1
ATOM 727 C C . LYS A 1 102 ? 4.176 -9.230 -5.823 1.00 93.62 102 LYS A C 1
ATOM 729 O O . LYS A 1 102 ? 3.029 -9.362 -5.401 1.00 93.62 102 LYS A O 1
ATOM 734 N N . GLY A 1 103 ? 4.881 -8.108 -5.676 1.00 95.88 103 GLY A N 1
ATOM 735 C CA . GLY A 1 103 ? 4.381 -6.929 -4.969 1.00 95.88 103 GLY A CA 1
ATOM 736 C C . GLY A 1 103 ? 3.094 -6.381 -5.591 1.00 95.88 103 GLY A C 1
ATOM 737 O O . GLY A 1 103 ? 2.101 -6.178 -4.890 1.00 95.88 103 GLY A O 1
ATOM 738 N N . ILE A 1 104 ? 3.063 -6.232 -6.923 1.00 94.75 104 ILE A N 1
ATOM 739 C CA . ILE A 1 104 ? 1.865 -5.791 -7.660 1.00 94.75 104 ILE A CA 1
ATOM 740 C C . ILE A 1 104 ? 0.710 -6.777 -7.467 1.00 94.75 104 ILE A C 1
ATOM 742 O O . ILE A 1 104 ? -0.406 -6.358 -7.154 1.00 94.75 104 ILE A O 1
ATOM 746 N N . LYS A 1 105 ? 0.966 -8.081 -7.610 1.00 91.25 105 LYS A N 1
ATOM 747 C CA . LYS A 1 105 ? -0.052 -9.118 -7.420 1.00 91.25 105 LYS A CA 1
ATOM 748 C C . LYS A 1 105 ? -0.641 -9.073 -6.010 1.00 91.25 105 LYS A C 1
ATOM 750 O O . LYS A 1 105 ? -1.858 -9.105 -5.866 1.00 91.25 105 LYS A O 1
ATOM 755 N N . GLY A 1 106 ? 0.198 -8.899 -4.987 1.00 92.44 106 GLY A N 1
ATOM 756 C CA . GLY A 1 106 ? -0.249 -8.753 -3.602 1.00 92.44 106 GLY A CA 1
ATOM 757 C C . GLY A 1 106 ? -1.216 -7.581 -3.395 1.00 92.44 106 GLY A C 1
ATOM 758 O O . GLY A 1 106 ? -2.169 -7.704 -2.629 1.00 92.44 106 GLY A O 1
ATOM 759 N N . ILE A 1 107 ? -1.028 -6.466 -4.109 1.00 94.44 107 ILE A N 1
ATOM 760 C CA . ILE A 1 107 ? -1.975 -5.340 -4.091 1.00 94.44 107 ILE A CA 1
ATOM 761 C C . ILE A 1 107 ? -3.268 -5.715 -4.829 1.00 94.44 107 ILE A C 1
ATOM 763 O O . ILE A 1 107 ? -4.365 -5.535 -4.297 1.00 94.44 107 ILE A O 1
ATOM 767 N N . VAL A 1 108 ? -3.146 -6.229 -6.055 1.00 91.19 108 VAL A N 1
ATOM 768 C CA . VAL A 1 108 ? -4.279 -6.515 -6.947 1.00 91.19 108 VAL A CA 1
ATOM 769 C C . VAL A 1 108 ? -5.218 -7.567 -6.354 1.00 91.19 108 VAL A C 1
ATOM 771 O O . VAL A 1 108 ? -6.431 -7.358 -6.363 1.00 91.19 108 VAL A O 1
ATOM 774 N N . ASP A 1 109 ? -4.683 -8.638 -5.765 1.00 88.88 109 ASP A N 1
ATOM 775 C CA . ASP A 1 109 ? -5.472 -9.704 -5.135 1.00 88.88 109 ASP A CA 1
ATOM 776 C C . ASP A 1 109 ? -6.370 -9.151 -4.009 1.00 88.88 109 ASP A C 1
ATOM 778 O O . ASP A 1 109 ? -7.522 -9.563 -3.844 1.00 88.88 109 ASP A O 1
ATOM 782 N N . ILE A 1 110 ? -5.874 -8.159 -3.263 1.00 91.06 110 ILE A N 1
ATOM 783 C CA . ILE A 1 110 ? -6.587 -7.528 -2.144 1.00 91.06 110 ILE A CA 1
ATOM 784 C C . ILE A 1 110 ? -7.618 -6.504 -2.596 1.00 91.06 110 ILE A C 1
ATOM 786 O O . ILE A 1 110 ? -8.670 -6.384 -1.962 1.00 91.06 110 ILE A O 1
ATOM 790 N N . VAL A 1 111 ? -7.337 -5.768 -3.670 1.00 87.31 111 VAL A N 1
ATOM 791 C CA . VAL A 1 111 ? -8.251 -4.748 -4.194 1.00 87.31 111 VAL A CA 1
ATOM 792 C C . VAL A 1 111 ? -9.379 -5.385 -4.999 1.00 87.31 111 VAL A C 1
ATOM 794 O O . VAL A 1 111 ? -10.534 -5.002 -4.830 1.00 87.31 111 VAL A O 1
ATOM 797 N N . LEU A 1 112 ? -9.068 -6.365 -5.850 1.00 85.31 112 LEU A N 1
ATOM 798 C CA . LEU A 1 112 ? -10.062 -6.959 -6.738 1.00 85.31 112 LEU A CA 1
ATOM 799 C C . LEU A 1 112 ? -10.936 -7.993 -6.033 1.00 85.31 112 LEU A C 1
ATOM 801 O O . LEU A 1 112 ? -12.103 -8.091 -6.389 1.00 85.31 112 LEU A O 1
ATOM 805 N N . LYS A 1 113 ? -10.427 -8.757 -5.053 1.00 79.75 113 LYS A N 1
ATOM 806 C CA . LYS A 1 113 ? -11.197 -9.778 -4.302 1.00 79.75 113 LYS A CA 1
ATOM 807 C C . LYS A 1 113 ? -12.064 -10.697 -5.189 1.00 79.75 113 LYS A C 1
ATOM 809 O O . LYS A 1 113 ? -13.154 -11.095 -4.788 1.00 79.75 113 LYS A O 1
ATOM 814 N N . GLY A 1 114 ? -11.618 -10.996 -6.412 1.00 71.25 114 GLY A N 1
ATOM 815 C CA . GLY A 1 114 ? -12.374 -11.791 -7.391 1.00 71.25 114 GLY A CA 1
ATOM 816 C C . GLY A 1 114 ? -13.493 -11.053 -8.145 1.00 71.25 114 GLY A C 1
ATOM 817 O O . GLY A 1 114 ? -14.160 -11.661 -8.973 1.00 71.25 114 GLY A O 1
ATOM 818 N N . VAL A 1 115 ? -13.694 -9.753 -7.905 1.00 75.94 115 VAL A N 1
ATOM 819 C CA . VAL A 1 115 ? -14.624 -8.880 -8.652 1.00 75.94 115 VAL A CA 1
ATOM 820 C C . VAL A 1 115 ? -14.020 -8.431 -9.993 1.00 75.94 115 VAL A C 1
ATOM 822 O O . VAL A 1 115 ? -14.746 -8.077 -10.917 1.00 75.94 115 VAL A O 1
ATOM 825 N N . GLY A 1 116 ? -12.691 -8.483 -10.125 1.00 68.50 116 GLY A N 1
ATOM 826 C CA . GLY A 1 116 ? -11.971 -8.279 -11.383 1.00 68.50 116 GLY A CA 1
ATOM 827 C C . GLY A 1 116 ? -11.189 -9.527 -11.787 1.00 68.50 116 GLY A C 1
ATOM 828 O O . GLY A 1 116 ? -10.677 -10.246 -10.930 1.00 68.50 116 GLY A O 1
ATOM 829 N N . ASN A 1 117 ? -11.090 -9.777 -13.094 1.00 71.75 117 ASN A N 1
ATOM 830 C CA . ASN A 1 117 ? -10.288 -10.863 -13.648 1.00 71.75 117 ASN A CA 1
ATOM 831 C C . ASN A 1 117 ? -8.902 -10.327 -14.043 1.00 71.75 117 ASN A C 1
ATOM 833 O O . ASN A 1 117 ? -8.807 -9.476 -14.926 1.00 71.75 117 ASN A O 1
ATOM 837 N N . VAL A 1 118 ? -7.842 -10.830 -13.405 1.00 69.38 118 VAL A N 1
ATOM 838 C CA . VAL A 1 118 ? -6.449 -10.456 -13.719 1.00 69.38 118 VAL A CA 1
ATOM 839 C C . VAL A 1 118 ? -6.031 -10.862 -15.135 1.00 69.38 118 VAL A C 1
ATOM 841 O O . VAL A 1 118 ? -5.144 -10.241 -15.710 1.00 69.38 118 VAL A O 1
ATOM 844 N N . ASP A 1 119 ? -6.721 -11.840 -15.721 1.00 70.81 119 ASP A N 1
ATOM 845 C CA . ASP A 1 119 ? -6.496 -12.324 -17.083 1.00 70.81 119 ASP A CA 1
ATOM 846 C C . ASP A 1 119 ? -7.376 -11.605 -18.123 1.00 70.81 119 ASP A C 1
ATOM 848 O O . ASP A 1 119 ? -7.387 -11.968 -19.304 1.00 70.81 119 ASP A O 1
ATOM 852 N N . ALA A 1 120 ? -8.151 -10.591 -17.716 1.00 74.88 120 ALA A N 1
ATOM 853 C CA . ALA A 1 120 ? -9.036 -9.868 -18.622 1.00 74.88 120 ALA A CA 1
ATOM 854 C C . ALA A 1 120 ? -8.255 -9.248 -19.794 1.00 74.88 120 ALA A C 1
ATOM 856 O O . ALA A 1 120 ? -7.404 -8.381 -19.615 1.00 74.88 120 ALA A O 1
ATOM 857 N N . GLY A 1 121 ? -8.576 -9.681 -21.017 1.00 73.81 121 GLY A N 1
ATOM 858 C CA . GLY A 1 121 ? -7.992 -9.138 -22.249 1.00 73.81 121 GLY A CA 1
ATOM 859 C C . GLY A 1 121 ? -6.582 -9.641 -22.582 1.00 73.81 121 GLY A C 1
ATOM 860 O O . GLY A 1 121 ? -6.004 -9.179 -23.568 1.00 73.81 121 GLY A O 1
ATOM 861 N N . ASN A 1 122 ? -6.036 -10.599 -21.821 1.00 79.31 122 ASN A N 1
ATOM 862 C CA . ASN A 1 122 ? -4.709 -11.168 -22.086 1.00 79.31 122 ASN A CA 1
ATOM 863 C C . ASN A 1 122 ? -4.632 -11.771 -23.504 1.00 79.31 122 ASN A C 1
ATOM 865 O O . ASN A 1 122 ? -3.738 -11.460 -24.294 1.00 79.31 122 ASN A O 1
ATOM 869 N N . ASP A 1 123 ? -5.662 -12.531 -23.877 1.00 83.50 123 ASP A N 1
ATOM 870 C CA . ASP A 1 123 ? -5.797 -13.169 -25.183 1.00 83.50 123 ASP A CA 1
ATOM 871 C C . ASP A 1 123 ? -6.367 -12.252 -26.273 1.00 83.50 123 ASP A C 1
ATOM 873 O O . ASP A 1 123 ? -6.339 -12.647 -27.432 1.00 83.50 123 ASP A O 1
ATOM 877 N N . LYS A 1 124 ? -6.857 -11.044 -25.957 1.00 85.62 124 LYS A N 1
ATOM 878 C CA . LYS A 1 124 ? -7.629 -10.215 -26.905 1.00 85.62 124 LYS A CA 1
ATOM 879 C C . LYS A 1 124 ? -6.817 -9.076 -27.513 1.00 85.62 124 LYS A C 1
ATOM 881 O O . LYS A 1 124 ? -5.940 -8.509 -26.865 1.00 85.62 124 LYS A O 1
ATOM 886 N N . LYS A 1 125 ? -7.115 -8.690 -28.754 1.00 81.81 125 LYS A N 1
ATOM 887 C CA . LYS A 1 125 ? -6.506 -7.533 -29.417 1.00 81.81 125 LYS A CA 1
ATOM 888 C C . LYS A 1 125 ? -6.883 -6.249 -28.687 1.00 81.81 125 LYS A C 1
ATOM 890 O O . LYS A 1 125 ? -8.033 -6.040 -28.314 1.00 81.81 125 LYS A O 1
ATOM 895 N N . ALA A 1 126 ? -5.914 -5.345 -28.557 1.00 80.50 126 ALA A N 1
ATOM 896 C CA . ALA A 1 126 ? -6.135 -4.039 -27.938 1.00 80.50 126 ALA A CA 1
ATOM 897 C C . ALA A 1 126 ? -7.093 -3.142 -28.746 1.00 80.50 126 ALA A C 1
ATOM 899 O O . ALA A 1 126 ? -7.688 -2.233 -28.183 1.00 80.50 126 ALA A O 1
ATOM 900 N N . SER A 1 127 ? -7.239 -3.391 -30.053 1.00 80.12 127 SER A N 1
ATOM 901 C CA . SER A 1 127 ? -8.064 -2.582 -30.955 1.00 80.12 127 SER A CA 1
ATOM 902 C C . SER A 1 127 ? -9.567 -2.738 -30.726 1.00 80.12 127 SER A C 1
ATOM 904 O O . SER A 1 127 ? -10.301 -1.773 -30.902 1.00 80.12 127 SER A O 1
ATOM 906 N N . ASP A 1 128 ? -10.028 -3.941 -30.375 1.00 83.38 128 ASP A N 1
ATOM 907 C CA . ASP A 1 128 ? -11.459 -4.256 -30.249 1.00 83.38 128 ASP A CA 1
ATOM 908 C C . ASP A 1 128 ? -11.832 -4.935 -28.922 1.00 83.38 128 ASP A C 1
ATOM 910 O O . ASP A 1 128 ? -13.015 -5.072 -28.618 1.00 83.38 128 ASP A O 1
ATOM 914 N N . GLY A 1 129 ? -10.848 -5.370 -28.127 1.00 78.75 129 GLY A N 1
ATOM 915 C CA . GLY A 1 129 ? -11.073 -6.038 -26.848 1.00 78.75 129 GLY A CA 1
ATOM 916 C C . GLY A 1 129 ? -11.863 -7.345 -26.952 1.00 78.75 129 GLY A C 1
ATOM 917 O O . GLY A 1 129 ? -12.364 -7.816 -25.933 1.00 78.75 129 GLY A O 1
ATOM 918 N N . SER A 1 130 ? -11.997 -7.927 -28.149 1.00 80.88 130 SER A N 1
ATOM 919 C CA . SER A 1 130 ? -12.876 -9.071 -28.416 1.00 80.88 130 SER A CA 1
ATOM 920 C C . SER A 1 130 ? -12.194 -10.181 -29.219 1.00 80.88 130 SER A C 1
ATOM 922 O O . SER A 1 130 ? -12.385 -11.356 -28.912 1.00 80.88 130 SER A O 1
ATOM 924 N N . THR A 1 131 ? -11.357 -9.844 -30.205 1.00 88.00 131 THR A N 1
ATOM 925 C CA . THR A 1 131 ? -10.713 -10.845 -31.070 1.00 88.00 131 THR A CA 1
ATOM 926 C C . THR A 1 131 ? -9.434 -11.391 -30.452 1.00 88.00 131 THR A C 1
ATOM 928 O O . THR A 1 131 ? -8.670 -10.638 -29.859 1.00 88.00 131 THR A O 1
ATOM 931 N N . ALA A 1 132 ? -9.163 -12.690 -30.602 1.00 87.62 132 ALA A N 1
ATOM 932 C CA . ALA A 1 132 ? -7.938 -13.283 -30.073 1.00 87.62 132 ALA A CA 1
ATOM 933 C C . ALA A 1 132 ? -6.676 -12.756 -30.795 1.00 87.62 132 ALA A C 1
ATOM 935 O O . ALA A 1 132 ? -6.702 -12.474 -32.000 1.00 87.62 132 ALA A O 1
ATOM 936 N N . ARG A 1 133 ? -5.553 -12.641 -30.078 1.00 80.62 133 ARG A N 1
ATOM 937 C CA . ARG A 1 133 ? -4.229 -12.407 -30.672 1.00 80.62 133 ARG A CA 1
ATOM 938 C C . ARG A 1 133 ? -3.790 -13.696 -31.367 1.00 80.62 133 ARG A C 1
ATOM 940 O O . ARG A 1 133 ? -3.560 -14.704 -30.707 1.00 80.62 133 ARG A O 1
ATOM 947 N N . THR A 1 134 ? -3.694 -13.677 -32.690 1.00 74.62 134 THR A N 1
ATOM 948 C CA . THR A 1 134 ? -3.062 -14.763 -33.447 1.00 74.62 134 THR A CA 1
ATOM 949 C C . THR A 1 134 ? -1.542 -14.637 -33.331 1.00 74.62 134 THR A C 1
ATOM 951 O O . THR A 1 134 ? -1.034 -13.514 -33.362 1.00 74.62 134 THR A O 1
ATOM 954 N N . ALA A 1 135 ? -0.858 -15.770 -33.147 1.00 62.34 135 ALA A N 1
ATOM 955 C CA . ALA A 1 135 ? 0.603 -15.863 -33.100 1.00 62.34 135 ALA A CA 1
ATOM 956 C C . ALA A 1 135 ? 1.250 -15.534 -34.452 1.00 62.34 135 ALA A C 1
ATOM 958 O O . ALA A 1 135 ? 0.616 -15.840 -35.491 1.00 62.34 135 ALA A O 1
#

InterPro domains:
  IPR000680 Borrelia lipoprotein [PF00921] (1-128)

Foldseek 3Di:
DDDDQQDFLLVQLVVLVVQLVVLVVVLVVLVVVLVVCVVVVPPCSVVSVVVSVCCCPLASVLSNQLSNQLSVLSDRGNHHPPDDDDPPDDDDDCPSVVSNVSSVVSNCCSVCVVVDDPCQLVQHDPVPSPHGDDD